Protein AF-A0A969YD99-F1 (afdb_monomer_lite)

Structure (mmCIF, N/CA/C/O backbone):
data_AF-A0A969YD99-F1
#
_entry.id   AF-A0A969YD99-F1
#
loop_
_atom_site.group_PDB
_atom_site.id
_atom_site.type_symbol
_atom_site.label_atom_id
_atom_site.label_alt_id
_atom_site.label_comp_id
_atom_site.label_asym_id
_atom_site.label_entity_id
_atom_site.label_seq_id
_atom_site.pdbx_PDB_ins_code
_atom_site.Cartn_x
_atom_site.Cartn_y
_atom_site.Cartn_z
_atom_site.occupancy
_atom_site.B_iso_or_equiv
_atom_site.auth_seq_id
_atom_site.auth_comp_id
_atom_site.auth_asym_id
_atom_site.auth_atom_id
_atom_site.pdbx_PDB_model_num
ATOM 1 N N . MET A 1 1 ? 25.677 13.075 1.112 1.00 56.69 1 MET A N 1
ATOM 2 C CA . MET A 1 1 ? 24.341 13.292 1.714 1.00 56.69 1 MET A CA 1
ATOM 3 C C . MET A 1 1 ? 24.504 13.333 3.230 1.00 56.69 1 MET A C 1
ATOM 5 O O . MET A 1 1 ? 25.511 12.827 3.700 1.00 56.69 1 MET A O 1
ATOM 9 N N . ALA A 1 2 ? 23.619 14.022 3.958 1.00 70.75 2 ALA A N 1
ATOM 10 C CA . ALA A 1 2 ? 23.914 14.566 5.290 1.00 70.75 2 ALA A CA 1
ATOM 11 C C . ALA A 1 2 ? 23.510 13.707 6.511 1.00 70.75 2 ALA A C 1
ATOM 13 O O . ALA A 1 2 ? 23.662 14.203 7.617 1.00 70.75 2 ALA A O 1
ATOM 14 N N . ILE A 1 3 ? 23.043 12.465 6.349 1.00 76.06 3 ILE A N 1
ATOM 15 C CA . ILE A 1 3 ? 22.903 11.454 7.420 1.00 76.06 3 ILE A CA 1
ATOM 16 C C . ILE A 1 3 ? 23.083 10.079 6.751 1.00 76.06 3 ILE A C 1
ATOM 18 O O . ILE A 1 3 ? 22.507 9.848 5.685 1.00 76.06 3 ILE A O 1
ATOM 22 N N . THR A 1 4 ? 23.911 9.208 7.321 1.00 85.19 4 THR A N 1
ATOM 23 C CA . THR A 1 4 ? 24.149 7.821 6.885 1.00 85.19 4 THR A CA 1
ATOM 2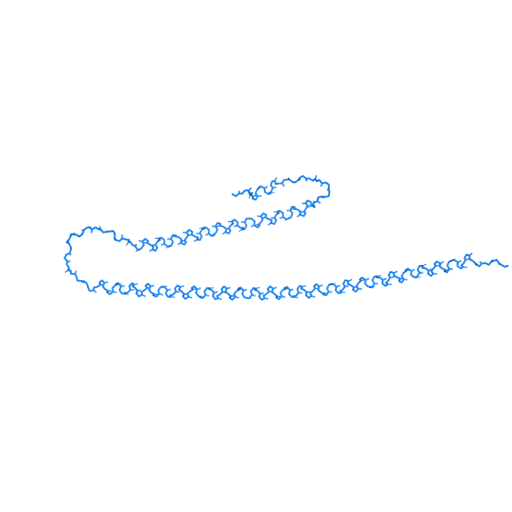4 C C . THR A 1 4 ? 23.420 6.825 7.789 1.00 85.19 4 THR A C 1
ATOM 26 O O . THR A 1 4 ? 22.991 7.184 8.880 1.00 85.19 4 THR A O 1
ATOM 29 N N . VAL A 1 5 ? 23.286 5.569 7.350 1.00 86.31 5 VAL A N 1
ATOM 30 C CA . VAL A 1 5 ? 22.713 4.487 8.179 1.00 86.31 5 VAL A CA 1
ATOM 31 C C . VAL A 1 5 ? 23.484 4.361 9.500 1.00 86.31 5 VAL A C 1
ATOM 33 O O . VAL A 1 5 ? 22.882 4.354 10.567 1.00 86.31 5 VAL A O 1
ATOM 36 N N . SER A 1 6 ? 24.817 4.426 9.442 1.00 85.12 6 SER A N 1
ATOM 37 C CA . SER A 1 6 ? 25.679 4.433 10.630 1.00 85.12 6 SER A CA 1
ATOM 38 C C . SER A 1 6 ? 25.431 5.636 11.551 1.00 85.12 6 SER A C 1
ATOM 40 O O . SER A 1 6 ? 25.476 5.495 12.767 1.00 85.12 6 SER A O 1
ATOM 42 N N . ASP A 1 7 ? 25.094 6.810 11.003 1.00 88.06 7 ASP A N 1
ATOM 43 C CA . ASP A 1 7 ? 24.750 7.984 11.821 1.00 88.06 7 ASP A CA 1
ATOM 44 C C . ASP A 1 7 ? 23.415 7.816 12.571 1.00 88.06 7 ASP A C 1
ATOM 46 O O . ASP A 1 7 ? 23.199 8.490 13.581 1.00 88.06 7 ASP A O 1
ATOM 50 N N . ILE A 1 8 ? 22.507 6.968 12.070 1.00 86.94 8 ILE A N 1
ATOM 51 C CA . ILE A 1 8 ? 21.223 6.650 12.713 1.00 86.94 8 ILE A CA 1
ATOM 52 C C . ILE A 1 8 ? 21.432 5.601 13.808 1.00 86.94 8 ILE A C 1
ATOM 54 O O . ILE A 1 8 ? 20.935 5.788 14.915 1.00 86.94 8 ILE A O 1
ATOM 58 N N . GLU A 1 9 ? 22.229 4.565 13.541 1.00 85.88 9 GLU A N 1
ATOM 59 C CA . GLU A 1 9 ? 22.582 3.528 14.523 1.00 85.88 9 GLU A CA 1
ATOM 60 C C . GLU A 1 9 ? 23.340 4.100 15.733 1.00 85.88 9 GLU A C 1
ATOM 62 O O . GLU A 1 9 ? 23.116 3.704 16.876 1.00 85.88 9 GLU A O 1
ATOM 67 N N . GLU A 1 10 ? 24.220 5.078 15.510 1.00 88.06 10 GLU A N 1
ATOM 68 C CA . GLU A 1 10 ? 24.978 5.736 16.581 1.00 88.06 10 GLU A CA 1
ATOM 69 C C . GLU A 1 10 ? 24.168 6.831 17.307 1.00 88.06 10 GLU A C 1
ATOM 71 O O . GLU A 1 10 ? 24.649 7.452 18.268 1.00 88.06 10 GLU A O 1
ATOM 76 N N . LYS A 1 11 ? 22.928 7.105 16.876 1.00 87.00 11 LYS A N 1
ATOM 77 C CA . LYS A 1 11 ? 22.151 8.234 17.381 1.00 87.00 11 LYS A CA 1
ATOM 78 C C . LYS A 1 11 ? 21.528 7.947 18.745 1.00 87.00 11 LYS A C 1
ATOM 80 O O . LYS A 1 11 ? 20.544 7.233 18.868 1.00 87.00 11 LYS A O 1
ATOM 85 N N . GLN A 1 12 ? 22.009 8.646 19.773 1.00 85.19 12 GLN A N 1
ATOM 86 C CA . GLN A 1 12 ? 21.382 8.636 21.098 1.00 85.19 12 GLN A CA 1
ATOM 87 C C . GLN A 1 12 ? 20.494 9.865 21.326 1.00 85.19 12 GLN A C 1
ATOM 89 O O . GLN A 1 12 ? 20.915 11.013 21.131 1.00 85.19 12 GLN A O 1
ATOM 94 N N . PHE A 1 13 ? 19.263 9.628 21.782 1.00 87.00 13 PHE A N 1
ATOM 95 C CA . PHE A 1 13 ? 18.309 10.677 22.139 1.00 87.00 13 PHE A CA 1
ATOM 96 C C . PHE A 1 13 ? 18.338 10.966 23.642 1.00 87.00 13 PHE A C 1
ATOM 98 O O . PHE A 1 13 ? 18.388 10.063 24.475 1.00 87.00 13 PHE A O 1
ATOM 105 N N . ALA A 1 14 ? 18.272 12.247 24.009 1.00 85.38 14 ALA A N 1
ATOM 106 C CA . ALA A 1 14 ? 18.129 12.642 25.406 1.00 85.38 14 ALA A CA 1
ATOM 107 C C . ALA A 1 14 ? 16.681 12.429 25.871 1.00 85.38 14 ALA A C 1
ATOM 109 O O . ALA A 1 14 ? 15.753 12.995 25.292 1.00 85.38 14 ALA A O 1
ATOM 110 N N . THR A 1 15 ? 16.483 11.679 26.953 1.00 80.56 15 THR A N 1
ATOM 111 C CA . THR A 1 15 ? 15.161 11.478 27.554 1.00 80.56 15 THR A CA 1
ATOM 112 C C . THR A 1 15 ? 14.778 12.676 28.434 1.00 80.56 15 THR A C 1
ATOM 114 O O . THR A 1 15 ? 15.520 13.095 29.323 1.00 80.56 15 THR A O 1
ATOM 117 N N . LYS A 1 16 ? 13.607 13.275 28.180 1.00 80.38 16 LYS A N 1
ATOM 118 C CA . LYS A 1 16 ? 13.033 14.368 28.984 1.00 80.38 16 LYS A CA 1
ATOM 119 C C . LYS A 1 16 ? 11.539 14.135 29.200 1.00 80.38 16 LYS A C 1
ATOM 121 O O . LYS A 1 16 ? 10.791 14.119 28.233 1.00 80.38 16 LYS A O 1
ATOM 126 N N . GLY A 1 17 ? 11.110 14.065 30.464 1.00 81.81 17 GLY A N 1
ATOM 127 C CA . GLY A 1 17 ? 9.690 14.055 30.848 1.00 81.81 17 GLY A CA 1
ATOM 128 C C . GLY A 1 17 ? 8.850 13.014 30.095 1.00 81.81 17 GLY A C 1
ATOM 129 O O . GLY A 1 17 ? 9.291 11.886 29.906 1.00 81.81 17 GLY A O 1
ATOM 130 N N . ALA A 1 18 ? 7.643 13.403 29.671 1.00 77.31 18 ALA A N 1
ATOM 131 C CA . ALA A 1 18 ? 6.799 12.603 28.783 1.00 77.31 18 ALA A CA 1
ATOM 132 C C . ALA A 1 18 ? 7.325 12.688 27.337 1.00 77.31 18 ALA A C 1
ATOM 134 O O . ALA A 1 18 ? 6.968 13.604 26.595 1.00 77.31 18 ALA A O 1
ATOM 135 N N . GLY A 1 19 ? 8.223 11.771 26.981 1.00 84.88 19 GLY A N 1
ATOM 136 C CA . GLY A 1 19 ? 8.733 11.581 25.622 1.00 84.88 19 GLY A CA 1
ATOM 137 C C . GLY A 1 19 ? 8.107 10.370 24.931 1.00 84.88 19 GLY A C 1
ATOM 138 O O . GLY A 1 19 ? 7.266 9.684 25.512 1.00 84.88 19 GLY A O 1
ATOM 139 N N . TYR A 1 20 ? 8.534 10.117 23.694 1.00 87.81 20 TYR A N 1
ATOM 140 C CA . TYR A 1 20 ? 8.207 8.883 22.978 1.00 87.81 20 TYR A CA 1
ATOM 141 C C . TYR A 1 20 ? 8.809 7.665 23.684 1.00 87.81 20 TYR A C 1
ATOM 143 O O . TYR A 1 20 ? 9.827 7.787 24.373 1.00 87.81 20 TYR A O 1
ATOM 151 N N . ASP A 1 21 ? 8.167 6.510 23.520 1.00 88.88 21 ASP A N 1
ATOM 152 C CA . ASP A 1 21 ? 8.692 5.242 24.018 1.00 88.88 21 ASP A CA 1
ATOM 153 C C . ASP A 1 21 ? 10.002 4.918 23.278 1.00 88.88 21 ASP A C 1
ATOM 155 O O . ASP A 1 21 ? 9.984 4.840 22.048 1.00 88.88 21 ASP A O 1
ATOM 159 N N . PRO A 1 22 ? 11.136 4.750 23.984 1.00 87.88 22 PRO A N 1
ATOM 160 C CA . PRO A 1 22 ? 12.405 4.398 23.357 1.00 87.88 22 PRO A CA 1
ATOM 161 C C . PRO A 1 22 ? 12.320 3.157 22.463 1.00 87.88 22 PRO A C 1
ATOM 163 O O . PRO A 1 22 ? 12.940 3.145 21.409 1.00 87.88 22 PRO A O 1
ATOM 166 N N . TYR A 1 23 ? 11.520 2.151 22.835 1.00 88.94 23 TYR A N 1
ATOM 167 C CA . TYR A 1 23 ? 11.418 0.914 22.056 1.00 88.94 23 TYR A CA 1
ATOM 168 C C . TYR A 1 23 ? 10.711 1.119 20.708 1.00 88.94 23 TYR A C 1
ATOM 170 O O . TYR A 1 23 ? 11.146 0.590 19.690 1.00 88.94 23 TYR A O 1
ATOM 178 N N . ASP A 1 24 ? 9.641 1.916 20.699 1.00 90.44 24 ASP A N 1
ATOM 179 C CA . ASP A 1 24 ? 8.887 2.255 19.484 1.00 90.44 24 ASP A CA 1
ATOM 180 C C . ASP A 1 24 ? 9.729 3.125 18.536 1.00 90.44 24 ASP A C 1
ATOM 182 O O . ASP A 1 24 ? 9.723 2.947 17.318 1.00 90.44 24 ASP A O 1
ATOM 186 N N . VAL A 1 25 ? 10.527 4.033 19.110 1.00 91.06 25 VAL A N 1
ATOM 187 C CA . VAL A 1 25 ? 11.486 4.844 18.353 1.00 91.06 25 VAL A CA 1
ATOM 188 C C . VAL A 1 25 ? 12.572 3.967 17.735 1.00 91.06 25 VAL A C 1
ATOM 190 O O . VAL A 1 25 ? 12.829 4.114 16.544 1.00 91.06 25 VAL A O 1
ATOM 193 N N . ASP A 1 26 ? 13.170 3.046 18.492 1.00 89.00 26 ASP A N 1
ATOM 194 C CA . ASP A 1 26 ? 14.215 2.151 17.981 1.00 89.00 26 ASP A CA 1
ATOM 195 C C . ASP A 1 26 ? 13.683 1.266 16.839 1.00 89.00 26 ASP A C 1
ATOM 197 O O . ASP A 1 26 ? 14.297 1.205 15.776 1.00 89.00 26 ASP A O 1
ATOM 201 N N . GLN A 1 27 ? 12.484 0.686 16.986 1.00 91.75 27 GLN A N 1
ATOM 202 C CA . GLN A 1 27 ? 11.853 -0.114 15.929 1.00 91.75 27 GLN A CA 1
ATOM 203 C C . GLN A 1 27 ? 11.622 0.696 14.642 1.00 91.75 27 GLN A C 1
ATOM 205 O O . GLN A 1 27 ? 11.808 0.193 13.531 1.00 91.75 27 GLN A O 1
ATOM 210 N N . TYR A 1 28 ? 11.206 1.955 14.777 1.00 93.38 28 TYR A N 1
ATOM 211 C CA . TYR A 1 28 ? 10.994 2.830 13.629 1.00 93.38 28 TYR A CA 1
ATOM 212 C C . TYR A 1 28 ? 12.314 3.250 12.965 1.00 93.38 28 TYR A C 1
ATOM 214 O O . TYR A 1 28 ? 12.377 3.383 11.742 1.00 93.38 28 TYR A O 1
ATOM 222 N N . LEU A 1 29 ? 13.382 3.441 13.745 1.00 91.81 29 LEU A N 1
ATOM 223 C CA . LEU A 1 29 ? 14.712 3.748 13.217 1.00 91.81 29 LEU A CA 1
ATOM 224 C C . LEU A 1 29 ? 15.313 2.558 12.460 1.00 91.81 29 LEU A C 1
ATOM 226 O O . LEU A 1 29 ? 15.875 2.781 11.390 1.00 91.81 29 LEU A O 1
ATOM 230 N N . ASP A 1 30 ? 15.114 1.325 12.932 1.00 89.81 30 ASP A N 1
ATOM 231 C CA . ASP A 1 30 ? 15.508 0.109 12.205 1.00 89.81 30 ASP A CA 1
ATOM 232 C C . ASP A 1 30 ? 14.822 0.037 10.831 1.00 89.81 30 ASP A C 1
ATOM 234 O O . ASP A 1 30 ? 15.472 -0.179 9.807 1.00 89.81 30 ASP A O 1
ATOM 238 N N . GLN A 1 31 ? 13.516 0.323 10.779 1.00 91.75 31 GLN A N 1
ATOM 239 C CA . GLN A 1 31 ? 12.766 0.352 9.521 1.00 91.75 31 GLN A CA 1
ATOM 240 C C . GLN A 1 31 ? 13.290 1.428 8.552 1.00 91.75 31 GLN A C 1
ATOM 242 O O . GLN A 1 31 ? 13.374 1.189 7.345 1.00 91.75 31 GLN A O 1
ATOM 247 N N . ILE A 1 32 ? 13.664 2.607 9.062 1.00 91.94 32 ILE A N 1
ATOM 248 C CA . ILE A 1 32 ? 14.281 3.664 8.247 1.00 91.94 32 ILE A CA 1
ATOM 249 C C . ILE A 1 32 ? 15.644 3.211 7.716 1.00 91.94 32 ILE A C 1
ATOM 251 O O . ILE A 1 32 ? 15.954 3.475 6.553 1.00 91.94 32 ILE A O 1
ATOM 255 N N . CYS A 1 33 ? 16.457 2.542 8.536 1.00 88.69 33 CYS A N 1
ATOM 256 C CA . CYS A 1 33 ? 17.751 2.010 8.119 1.00 88.69 33 CYS A CA 1
ATOM 257 C C . CYS A 1 33 ? 17.597 1.008 6.968 1.00 88.69 33 CYS A C 1
ATOM 259 O O . CYS A 1 33 ? 18.262 1.166 5.940 1.00 88.69 33 CYS A O 1
ATOM 261 N N . ASP A 1 34 ? 16.671 0.055 7.087 1.00 90.62 34 ASP A N 1
ATOM 262 C CA . ASP A 1 34 ? 16.372 -0.924 6.036 1.00 90.62 34 ASP A CA 1
ATOM 263 C C . ASP A 1 34 ? 15.931 -0.246 4.729 1.00 90.62 34 ASP A C 1
ATOM 265 O O . ASP A 1 34 ? 16.425 -0.563 3.641 1.00 90.62 34 ASP A O 1
ATOM 269 N N . GLU A 1 35 ? 15.031 0.737 4.818 1.00 91.12 35 GLU A N 1
ATOM 270 C CA . GLU A 1 35 ? 14.529 1.457 3.646 1.00 91.12 35 GLU A CA 1
ATOM 271 C C . GLU A 1 35 ? 15.614 2.329 2.994 1.00 91.12 35 GLU A C 1
ATOM 273 O O . GLU A 1 35 ? 15.700 2.409 1.765 1.00 91.12 35 GLU A O 1
ATOM 278 N N . MET A 1 36 ? 16.501 2.934 3.790 1.00 87.31 36 MET A N 1
ATOM 279 C CA . MET A 1 36 ? 17.648 3.689 3.286 1.00 87.31 36 MET A CA 1
ATOM 280 C C . MET A 1 36 ? 18.655 2.798 2.559 1.00 87.31 36 MET A C 1
ATOM 282 O O . MET A 1 36 ? 19.158 3.206 1.510 1.00 87.31 36 MET A O 1
ATOM 286 N N . VAL A 1 37 ? 18.936 1.594 3.069 1.00 88.50 37 VAL A N 1
ATOM 287 C CA . VAL A 1 37 ? 19.797 0.617 2.382 1.00 88.50 37 VAL A CA 1
ATOM 288 C C . VAL A 1 37 ? 19.174 0.222 1.046 1.00 88.50 37 VAL A C 1
ATOM 290 O O . VAL A 1 37 ? 19.830 0.343 0.011 1.00 88.50 37 VAL A O 1
ATOM 293 N N . ALA A 1 38 ? 17.889 -0.137 1.037 1.00 91.00 38 ALA A N 1
ATOM 294 C CA . ALA A 1 38 ? 17.176 -0.497 -0.186 1.00 91.00 38 ALA A CA 1
ATOM 295 C C . ALA A 1 38 ? 17.151 0.651 -1.214 1.00 91.00 38 ALA A C 1
ATOM 297 O O . ALA A 1 38 ? 17.283 0.431 -2.422 1.00 91.00 38 ALA A O 1
ATOM 298 N N . MET A 1 39 ? 17.002 1.898 -0.755 1.00 88.00 39 MET A N 1
ATOM 299 C CA . MET A 1 39 ? 17.045 3.072 -1.625 1.00 88.00 39 MET A CA 1
ATOM 300 C C . MET A 1 39 ? 18.444 3.294 -2.209 1.00 88.00 39 MET A C 1
ATOM 302 O O . MET A 1 39 ? 18.555 3.620 -3.392 1.00 88.00 39 MET A O 1
ATOM 306 N N . GLN A 1 40 ? 19.498 3.080 -1.418 1.00 86.44 40 GLN A N 1
ATOM 307 C CA . GLN A 1 40 ? 20.877 3.205 -1.883 1.00 86.44 40 GLN A CA 1
ATOM 308 C C . GLN A 1 40 ? 21.224 2.126 -2.915 1.00 86.44 40 GLN A C 1
ATOM 310 O O . GLN A 1 40 ? 21.730 2.452 -3.984 1.00 86.44 40 GLN A O 1
ATOM 315 N N . GLU A 1 41 ? 20.851 0.870 -2.658 1.00 90.75 41 GLU A N 1
ATOM 316 C CA . GLU A 1 41 ? 21.014 -0.229 -3.619 1.00 90.75 41 GLU A CA 1
ATOM 317 C C . GLU A 1 41 ? 20.291 0.070 -4.936 1.00 90.75 41 GLU A C 1
ATOM 319 O O . GLU A 1 41 ? 20.815 -0.174 -6.024 1.00 90.75 41 GLU A O 1
ATOM 324 N N . ARG A 1 42 ? 19.097 0.669 -4.862 1.00 90.62 42 ARG A N 1
ATOM 325 C CA . ARG A 1 42 ? 18.337 1.074 -6.047 1.00 90.62 42 ARG A CA 1
ATOM 326 C C . ARG A 1 42 ? 19.006 2.211 -6.818 1.00 90.62 42 ARG A C 1
ATOM 328 O O . ARG A 1 42 ? 18.935 2.214 -8.049 1.00 90.62 42 ARG A O 1
ATOM 335 N N . ILE A 1 43 ? 19.627 3.168 -6.129 1.00 90.62 43 ILE A N 1
ATOM 336 C CA . ILE A 1 43 ? 20.420 4.232 -6.761 1.00 90.62 43 ILE A CA 1
ATOM 337 C C . ILE A 1 43 ? 21.625 3.616 -7.475 1.00 90.62 43 ILE A C 1
ATOM 339 O O . ILE A 1 43 ? 21.793 3.860 -8.669 1.00 90.62 43 ILE A O 1
ATOM 343 N N . ASP A 1 44 ? 22.383 2.753 -6.800 1.00 90.62 44 ASP A N 1
ATOM 344 C CA . ASP A 1 44 ? 23.549 2.074 -7.377 1.00 90.62 44 ASP A CA 1
ATOM 345 C C . ASP A 1 44 ? 23.161 1.244 -8.609 1.00 90.62 44 ASP A C 1
ATOM 347 O O . ASP A 1 44 ? 23.840 1.255 -9.640 1.00 90.62 44 ASP A O 1
ATOM 351 N N . GLN A 1 45 ? 22.019 0.557 -8.542 1.00 91.06 45 GLN A N 1
ATOM 352 C CA . GLN A 1 45 ? 21.506 -0.239 -9.649 1.00 91.06 45 GLN A CA 1
ATOM 353 C C . GLN A 1 45 ? 21.086 0.630 -10.843 1.00 91.06 45 GLN A C 1
ATOM 355 O O . GLN A 1 45 ? 21.420 0.307 -11.986 1.00 91.06 45 GLN A O 1
ATOM 360 N N . LEU A 1 46 ? 20.428 1.767 -10.597 1.00 88.31 46 LEU A N 1
ATOM 361 C CA . LEU A 1 46 ? 20.084 2.741 -11.638 1.00 88.31 46 LEU A CA 1
ATOM 362 C C . LEU A 1 46 ? 21.328 3.372 -12.276 1.00 88.31 46 LEU A C 1
ATOM 364 O O . LEU A 1 46 ? 21.366 3.554 -13.495 1.00 88.31 46 LEU A O 1
ATOM 368 N N . GLU A 1 47 ? 22.353 3.692 -11.486 1.00 91.12 47 GLU A N 1
ATOM 369 C CA . GLU A 1 47 ? 23.621 4.212 -12.001 1.00 91.12 47 GLU A CA 1
ATOM 370 C C . GLU A 1 47 ? 24.346 3.176 -12.869 1.00 91.12 47 GLU A C 1
ATOM 372 O O . GLU A 1 47 ? 24.819 3.508 -13.962 1.00 91.12 47 GLU A O 1
ATOM 377 N N . ALA A 1 48 ? 24.372 1.910 -12.444 1.00 91.62 48 ALA A N 1
ATOM 378 C CA . ALA A 1 48 ? 24.943 0.813 -13.221 1.00 91.62 48 ALA A CA 1
ATOM 379 C C . ALA A 1 48 ? 24.199 0.596 -14.550 1.00 91.62 48 ALA A C 1
ATOM 381 O O . ALA A 1 48 ? 24.829 0.390 -15.595 1.00 91.62 48 ALA A O 1
ATOM 382 N N . ASP A 1 49 ? 22.871 0.682 -14.540 1.00 88.81 49 ASP A N 1
ATOM 383 C CA . ASP A 1 49 ? 22.051 0.556 -15.744 1.00 88.81 49 ASP A CA 1
ATOM 384 C C . ASP A 1 49 ? 22.247 1.743 -16.695 1.00 88.81 49 ASP A C 1
ATOM 386 O O . ASP A 1 49 ? 22.401 1.546 -17.905 1.00 88.81 49 ASP A O 1
ATOM 390 N N . LEU A 1 50 ? 22.344 2.969 -16.172 1.00 87.12 50 LEU A N 1
ATOM 391 C CA . LEU A 1 50 ? 22.689 4.150 -16.967 1.00 87.12 50 LEU A CA 1
ATOM 392 C C . LEU A 1 50 ? 24.092 4.049 -17.569 1.00 87.12 50 LEU A C 1
ATOM 394 O O . LEU A 1 50 ? 24.287 4.431 -18.727 1.00 87.12 50 LEU A O 1
ATOM 398 N N . ALA A 1 51 ? 25.065 3.518 -16.826 1.00 90.12 51 ALA A N 1
ATOM 399 C CA . ALA A 1 51 ? 26.417 3.293 -17.324 1.00 90.12 51 ALA A CA 1
ATOM 400 C C . ALA A 1 51 ? 26.429 2.270 -18.472 1.00 90.12 51 ALA A C 1
ATOM 402 O O . ALA A 1 51 ? 27.025 2.535 -19.520 1.00 90.12 51 ALA A O 1
ATOM 403 N N . LYS A 1 52 ? 25.710 1.148 -18.327 1.00 88.50 52 LYS A N 1
ATOM 404 C CA . LYS A 1 52 ? 25.544 0.141 -19.392 1.00 88.50 52 LYS A CA 1
ATOM 405 C C . LYS A 1 52 ? 24.836 0.713 -20.615 1.00 88.50 52 LYS A C 1
ATOM 407 O O . LYS A 1 52 ? 25.302 0.514 -21.735 1.00 88.50 52 LYS A O 1
ATOM 412 N N . ALA A 1 53 ? 23.747 1.455 -20.420 1.00 84.56 53 ALA A N 1
ATOM 413 C CA . ALA A 1 53 ? 23.008 2.091 -21.507 1.00 84.56 53 ALA A CA 1
ATOM 414 C C . ALA A 1 53 ? 23.874 3.121 -22.251 1.00 84.56 53 ALA A C 1
ATOM 416 O O . ALA A 1 53 ? 23.881 3.148 -23.482 1.00 84.56 53 ALA A O 1
ATOM 417 N N . ARG A 1 54 ? 24.670 3.922 -21.526 1.00 83.06 54 ARG A N 1
ATOM 418 C CA . ARG A 1 54 ? 25.646 4.843 -22.127 1.00 83.06 54 ARG A CA 1
ATOM 419 C C . ARG A 1 54 ? 26.742 4.117 -22.891 1.00 83.06 54 ARG A C 1
ATOM 421 O O . ARG A 1 54 ? 27.074 4.560 -23.984 1.00 83.06 54 ARG A O 1
ATOM 428 N N . GLN A 1 55 ? 27.293 3.028 -22.360 1.00 82.81 55 GLN A N 1
ATOM 429 C CA . GLN A 1 55 ? 28.299 2.235 -23.071 1.00 82.81 55 GLN A CA 1
ATOM 430 C C . GLN A 1 55 ? 27.724 1.589 -24.331 1.00 82.81 55 GLN A C 1
ATOM 432 O O . GLN A 1 55 ? 28.369 1.636 -25.372 1.00 82.81 55 GLN A O 1
ATOM 437 N N . ALA A 1 56 ? 26.502 1.055 -24.279 1.00 81.69 56 ALA A N 1
ATOM 438 C CA . ALA A 1 56 ? 25.823 0.517 -25.454 1.00 81.69 56 ALA A CA 1
ATOM 439 C C . ALA A 1 56 ? 25.568 1.609 -26.509 1.00 81.69 56 ALA A C 1
ATOM 441 O O . ALA A 1 56 ? 25.833 1.400 -27.691 1.00 81.69 56 ALA A O 1
ATOM 442 N N . ALA A 1 57 ? 25.139 2.802 -26.082 1.00 75.88 57 ALA A N 1
ATOM 443 C CA . ALA A 1 57 ? 24.957 3.953 -26.963 1.00 75.88 57 ALA A CA 1
ATOM 444 C C . ALA A 1 57 ? 26.285 4.472 -27.544 1.00 75.88 57 ALA A C 1
ATOM 446 O O . ALA A 1 57 ? 26.338 4.830 -28.716 1.00 75.88 57 ALA A O 1
ATOM 447 N N . GLN A 1 58 ? 27.372 4.481 -26.767 1.00 74.44 58 GLN A N 1
ATOM 448 C CA . GLN A 1 58 ? 28.707 4.862 -27.239 1.00 74.44 58 GLN A CA 1
ATOM 449 C C . GLN A 1 58 ? 29.331 3.806 -28.149 1.00 74.44 58 GLN A C 1
ATOM 451 O O . GLN A 1 58 ? 29.994 4.175 -29.107 1.00 74.44 58 GLN A O 1
ATOM 456 N N . ALA A 1 59 ? 29.102 2.515 -27.909 1.00 71.88 59 ALA A N 1
ATOM 457 C CA . ALA A 1 59 ? 29.527 1.443 -28.806 1.00 71.88 59 ALA A CA 1
ATOM 458 C C . ALA A 1 59 ? 28.763 1.506 -30.137 1.00 71.88 59 ALA A C 1
ATOM 460 O O . ALA A 1 59 ? 29.367 1.370 -31.200 1.00 71.88 59 ALA A O 1
ATOM 461 N N . ALA A 1 60 ? 27.460 1.804 -30.092 1.00 65.50 60 ALA A N 1
ATOM 462 C CA . ALA A 1 60 ? 26.663 2.078 -31.283 1.00 65.50 60 ALA A CA 1
ATOM 463 C C . ALA A 1 60 ? 27.134 3.353 -32.008 1.00 65.50 60 ALA A C 1
ATOM 465 O O . ALA A 1 60 ? 27.229 3.352 -33.229 1.00 65.50 60 ALA A O 1
ATOM 466 N N . ALA A 1 61 ? 27.505 4.412 -31.278 1.00 59.25 61 ALA A N 1
ATOM 467 C CA . ALA A 1 61 ? 28.054 5.639 -31.858 1.00 59.25 61 ALA A CA 1
ATOM 468 C C . ALA A 1 61 ? 29.486 5.466 -32.402 1.00 59.25 61 ALA A C 1
ATOM 470 O O . ALA A 1 61 ? 29.822 6.071 -33.408 1.00 59.25 61 ALA A O 1
ATOM 471 N N . ALA A 1 62 ? 30.322 4.621 -31.795 1.00 57.06 62 ALA A N 1
ATOM 472 C CA . ALA A 1 62 ? 31.677 4.316 -32.265 1.00 57.06 62 ALA A CA 1
ATOM 473 C C . ALA A 1 62 ? 31.678 3.375 -33.482 1.00 57.06 62 ALA A C 1
ATOM 475 O O . ALA A 1 62 ? 32.584 3.438 -34.311 1.00 57.06 62 ALA A O 1
ATOM 476 N N . ALA A 1 63 ? 30.643 2.539 -33.625 1.00 56.69 63 ALA A N 1
ATOM 477 C CA . ALA A 1 63 ? 30.380 1.790 -34.853 1.00 56.69 63 ALA A CA 1
ATOM 478 C C . ALA A 1 63 ? 29.941 2.705 -36.017 1.00 56.69 63 ALA A C 1
ATOM 480 O O . ALA A 1 63 ? 30.064 2.319 -37.179 1.00 56.69 63 ALA A O 1
ATOM 481 N N . VAL A 1 64 ? 29.503 3.935 -35.721 1.00 48.53 64 VAL A N 1
ATOM 482 C CA . VAL A 1 64 ? 29.296 5.020 -36.689 1.00 48.53 64 VAL A CA 1
ATOM 483 C C . VAL A 1 64 ? 30.520 5.942 -36.648 1.00 48.53 64 VAL A C 1
ATOM 485 O O . VAL A 1 64 ? 30.494 7.025 -36.071 1.00 48.53 64 VAL A O 1
ATOM 488 N N . GLN A 1 65 ? 31.640 5.512 -37.235 1.00 51.09 65 GLN A N 1
ATOM 489 C CA . GLN A 1 65 ? 32.809 6.388 -37.362 1.00 51.09 65 GLN A CA 1
ATOM 490 C C . GLN A 1 65 ? 32.424 7.689 -38.096 1.00 51.09 65 GLN A C 1
ATOM 492 O O . GLN A 1 65 ? 31.881 7.619 -39.203 1.00 51.09 65 GLN A O 1
ATOM 497 N N . PRO A 1 66 ? 32.738 8.879 -37.551 1.00 50.00 66 PRO A N 1
ATOM 498 C CA . PRO A 1 66 ? 32.736 10.090 -38.345 1.00 50.00 66 PRO A CA 1
ATOM 499 C C . PRO A 1 66 ? 33.945 10.008 -39.277 1.00 50.00 66 PRO A C 1
ATOM 501 O O . PRO A 1 66 ? 35.091 10.091 -38.838 1.00 50.00 66 PRO A O 1
ATOM 504 N N . VAL A 1 67 ? 33.704 9.837 -40.575 1.00 47.81 67 VAL A N 1
ATOM 505 C CA . VAL A 1 67 ? 34.714 10.145 -41.590 1.00 47.81 67 VAL A CA 1
ATOM 506 C C . VAL A 1 67 ? 35.060 11.633 -41.465 1.00 47.81 67 VAL A C 1
ATOM 508 O O . VAL A 1 67 ? 34.337 12.501 -41.948 1.00 47.81 67 VAL A O 1
ATOM 511 N N . ALA A 1 68 ? 36.135 11.944 -40.738 1.00 44.06 68 ALA A N 1
ATOM 512 C CA . ALA A 1 68 ? 36.735 13.270 -40.746 1.00 44.06 68 ALA A CA 1
ATOM 513 C C . ALA A 1 68 ? 37.244 13.570 -42.171 1.00 44.06 68 ALA A C 1
ATOM 515 O O . ALA A 1 68 ? 37.755 12.667 -42.838 1.00 44.06 68 ALA A O 1
ATOM 516 N N . PRO A 1 69 ? 37.096 14.808 -42.670 1.00 50.28 69 PRO A N 1
ATOM 517 C CA . PRO A 1 69 ? 37.391 15.133 -44.056 1.00 50.28 69 PRO A CA 1
ATOM 518 C C . PRO A 1 69 ? 38.905 15.257 -44.252 1.00 50.28 69 PRO A C 1
ATOM 520 O O . PRO A 1 69 ? 39.476 16.329 -44.055 1.00 50.28 69 PRO A O 1
ATOM 523 N N . GLU A 1 70 ? 39.569 14.176 -44.662 1.00 41.31 70 GLU A N 1
ATOM 524 C CA . GLU A 1 70 ? 40.872 14.308 -45.308 1.00 41.31 70 GLU A CA 1
ATOM 525 C C . GLU A 1 70 ? 40.687 14.778 -46.752 1.00 41.31 70 GLU A C 1
ATOM 527 O O . GLU A 1 70 ? 39.901 14.254 -47.543 1.00 41.31 70 GLU A O 1
ATOM 532 N N . VAL A 1 71 ? 41.407 15.857 -47.033 1.00 50.31 71 VAL A N 1
ATOM 533 C CA . VAL A 1 71 ? 41.450 16.641 -48.259 1.00 50.31 71 VAL A CA 1
ATOM 534 C C . VAL A 1 71 ? 41.505 15.748 -49.498 1.00 50.31 71 VAL A C 1
ATOM 536 O O . VAL A 1 71 ? 42.392 14.915 -49.658 1.00 50.31 71 VAL A O 1
ATOM 539 N N . VAL A 1 72 ? 40.567 16.000 -50.410 1.00 52.25 72 VAL A N 1
ATOM 540 C CA . VAL A 1 72 ? 40.489 15.430 -51.756 1.00 52.25 72 VAL A CA 1
ATOM 541 C C . VAL A 1 72 ? 41.858 15.476 -52.437 1.00 52.25 72 VAL A C 1
ATOM 543 O O . VAL A 1 72 ? 42.318 16.540 -52.858 1.00 52.25 72 VAL A O 1
ATOM 546 N N . ARG A 1 73 ? 42.492 14.318 -52.630 1.00 56.75 73 ARG A N 1
ATOM 547 C CA . ARG A 1 73 ? 43.447 14.153 -53.727 1.00 56.75 73 ARG A CA 1
ATOM 548 C C . ARG A 1 73 ? 43.448 12.725 -54.259 1.00 56.75 73 ARG A C 1
ATOM 550 O O . ARG A 1 73 ? 44.105 11.839 -53.736 1.00 56.75 73 ARG A O 1
ATOM 557 N N . ASN A 1 74 ? 42.720 12.596 -55.366 1.00 48.97 74 ASN A N 1
ATOM 558 C CA . ASN A 1 74 ? 42.833 11.574 -56.399 1.00 48.97 74 ASN A CA 1
ATOM 559 C C . ASN A 1 74 ? 42.600 10.126 -55.955 1.00 48.97 74 ASN A C 1
ATOM 561 O O . ASN A 1 74 ? 43.549 9.378 -55.747 1.00 48.97 74 ASN A O 1
ATOM 565 N N . VAL A 1 75 ? 41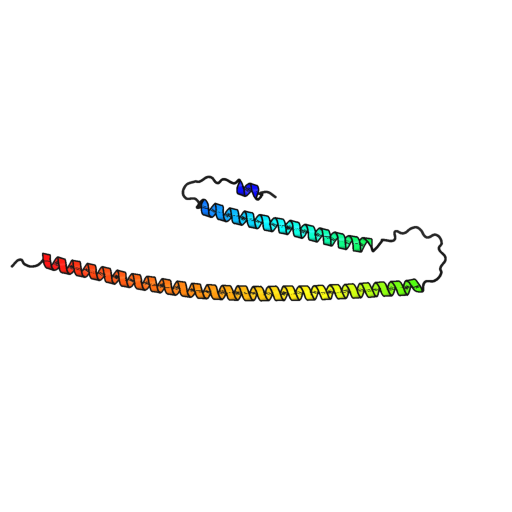.339 9.690 -55.995 1.00 42.31 75 VAL A N 1
ATOM 566 C CA . VAL A 1 75 ? 41.044 8.297 -56.342 1.00 42.31 75 VAL A CA 1
ATOM 567 C C . VAL A 1 75 ? 40.050 8.287 -57.494 1.00 42.31 75 VAL A C 1
ATOM 569 O O . VAL A 1 75 ? 38.972 8.875 -57.443 1.00 42.31 75 VAL A O 1
ATOM 572 N N . THR A 1 76 ? 40.517 7.676 -58.570 1.00 43.81 76 THR A N 1
ATOM 573 C CA . THR A 1 76 ? 39.853 7.372 -59.828 1.00 43.81 76 THR A CA 1
ATOM 574 C C . THR A 1 76 ? 38.475 6.755 -59.585 1.00 43.81 76 THR A C 1
ATOM 576 O O . THR A 1 76 ? 38.308 5.876 -58.744 1.00 43.81 76 THR A O 1
ATOM 579 N N . ILE A 1 77 ? 37.483 7.234 -60.330 1.00 55.72 77 ILE A N 1
ATOM 580 C CA . ILE A 1 77 ? 36.093 6.787 -60.261 1.00 55.72 77 ILE A CA 1
ATOM 581 C C . ILE A 1 77 ? 35.972 5.438 -60.984 1.00 55.72 77 ILE A C 1
ATOM 583 O O . ILE A 1 77 ? 35.935 5.452 -62.205 1.00 55.72 77 ILE A O 1
ATOM 587 N N . GLU A 1 78 ? 35.856 4.316 -60.261 1.00 45.59 78 GLU A N 1
ATOM 588 C CA . GLU A 1 78 ? 35.264 3.042 -60.734 1.00 45.59 78 GLU A CA 1
ATOM 589 C C . GLU A 1 78 ? 34.815 2.156 -59.541 1.00 45.59 78 GLU A C 1
ATOM 591 O O . GLU A 1 78 ? 35.537 2.077 -58.549 1.00 45.59 78 GLU A O 1
ATOM 596 N N . PRO A 1 79 ? 33.716 1.374 -59.623 1.00 49.38 79 PRO A N 1
ATOM 597 C CA . PRO A 1 79 ? 32.361 1.701 -60.053 1.00 49.38 79 PRO A CA 1
ATOM 598 C C . PRO A 1 79 ? 31.381 1.756 -58.850 1.00 49.38 79 PRO A C 1
ATOM 600 O O . PRO A 1 79 ? 31.328 0.864 -57.999 1.00 49.38 79 PRO A O 1
ATOM 603 N N . VAL A 1 80 ? 30.526 2.782 -58.818 1.00 49.12 80 VAL A N 1
ATOM 604 C CA . VAL A 1 80 ? 29.493 3.049 -57.789 1.00 49.12 80 VAL A CA 1
ATOM 605 C C . VAL A 1 80 ? 28.248 2.164 -57.990 1.00 49.12 80 VAL A C 1
ATOM 607 O O . VAL A 1 80 ? 27.128 2.645 -58.076 1.00 49.12 80 VAL A O 1
ATOM 610 N N . ALA A 1 81 ? 28.429 0.847 -58.100 1.00 52.56 81 ALA A N 1
ATOM 611 C CA . ALA A 1 81 ? 27.309 -0.092 -58.251 1.00 52.56 81 ALA A CA 1
ATOM 612 C C . ALA A 1 81 ? 27.055 -0.905 -56.970 1.00 52.56 81 ALA A C 1
ATOM 614 O O . ALA A 1 81 ? 25.924 -0.994 -56.508 1.00 52.56 81 ALA A O 1
ATOM 615 N N . LYS A 1 82 ? 28.110 -1.423 -56.323 1.00 53.38 82 LYS A N 1
ATOM 616 C CA . LYS A 1 82 ? 27.976 -2.265 -55.112 1.00 53.38 82 LYS A CA 1
ATOM 617 C C . LYS A 1 82 ? 27.785 -1.477 -53.808 1.00 53.38 82 LYS A C 1
ATOM 619 O O . LYS A 1 82 ? 27.244 -2.003 -52.839 1.00 53.38 82 LYS A O 1
ATOM 624 N N . ALA A 1 83 ? 28.204 -0.210 -53.779 1.00 55.47 83 ALA A N 1
ATOM 625 C CA . ALA A 1 83 ? 28.031 0.665 -52.617 1.00 55.47 83 ALA A CA 1
ATOM 626 C C . ALA A 1 83 ? 26.568 1.114 -52.424 1.00 55.47 83 ALA A C 1
ATOM 628 O O . ALA A 1 83 ? 26.138 1.282 -51.287 1.00 55.47 83 ALA A O 1
ATOM 629 N N . SER A 1 84 ? 25.794 1.249 -53.511 1.00 61.94 84 SER A N 1
ATOM 630 C CA . SER A 1 84 ? 24.374 1.629 -53.447 1.00 61.94 84 SER A CA 1
ATOM 631 C C . SER A 1 84 ? 23.524 0.524 -52.821 1.00 61.94 84 SER A C 1
ATOM 633 O O . SER A 1 84 ? 22.779 0.776 -51.883 1.00 61.94 84 SER A O 1
ATOM 635 N N . GLU A 1 85 ? 23.707 -0.717 -53.276 1.00 69.00 85 GLU A N 1
ATOM 636 C CA . GLU A 1 85 ? 22.975 -1.884 -52.770 1.00 69.00 85 GLU A CA 1
ATOM 637 C C . GLU A 1 85 ? 23.316 -2.174 -51.297 1.00 69.00 85 GLU A C 1
ATOM 639 O O . GLU A 1 85 ? 22.454 -2.528 -50.495 1.00 69.00 85 GLU A O 1
ATOM 644 N N . THR A 1 86 ? 24.573 -1.957 -50.899 1.00 76.81 86 THR A N 1
ATOM 645 C CA . THR A 1 86 ? 24.998 -2.108 -49.499 1.00 76.81 86 THR A CA 1
ATOM 646 C C . THR A 1 86 ? 24.381 -1.026 -48.605 1.00 76.81 86 THR A C 1
ATOM 648 O O . THR A 1 86 ? 23.893 -1.337 -47.521 1.00 76.81 86 THR A O 1
ATOM 651 N N . LEU A 1 87 ? 24.349 0.233 -49.055 1.00 74.81 87 LEU A N 1
ATOM 652 C CA . LEU A 1 87 ? 23.741 1.335 -48.306 1.00 74.81 87 LEU A CA 1
ATOM 653 C C . LEU A 1 87 ? 22.223 1.164 -48.167 1.00 74.81 87 LEU A C 1
ATOM 655 O O . LEU A 1 87 ? 21.676 1.384 -47.090 1.00 74.81 87 LEU A O 1
ATOM 659 N N . GLU A 1 88 ? 21.552 0.725 -49.229 1.00 78.81 88 GLU A N 1
ATOM 660 C CA . GLU A 1 88 ? 20.111 0.465 -49.233 1.00 78.81 88 GLU A CA 1
ATOM 661 C C . GLU A 1 88 ? 19.740 -0.663 -48.255 1.00 78.81 88 GLU A C 1
ATOM 663 O O . GLU A 1 88 ? 18.820 -0.514 -47.451 1.00 78.81 88 GLU A O 1
ATOM 668 N N . ASN A 1 89 ? 20.532 -1.740 -48.215 1.00 83.31 89 ASN A N 1
ATOM 669 C CA . ASN A 1 89 ? 20.377 -2.813 -47.228 1.00 83.31 89 ASN A CA 1
ATOM 670 C C . ASN A 1 89 ? 20.649 -2.345 -45.783 1.00 83.31 89 ASN A C 1
ATOM 672 O O . ASN A 1 89 ? 19.963 -2.776 -44.850 1.00 83.31 89 ASN A O 1
ATOM 676 N N . ILE A 1 90 ? 21.612 -1.440 -45.573 1.00 86.06 90 ILE A N 1
ATOM 677 C CA . ILE A 1 90 ? 21.885 -0.856 -44.250 1.00 86.06 90 ILE A CA 1
ATOM 678 C C . ILE A 1 90 ? 20.717 0.029 -43.800 1.00 86.06 90 ILE A C 1
ATOM 680 O O . ILE A 1 90 ? 20.252 -0.112 -42.674 1.00 86.06 90 ILE A O 1
ATOM 684 N N . LEU A 1 91 ? 20.184 0.886 -44.672 1.00 86.19 91 LEU A N 1
ATOM 685 C CA . LEU A 1 91 ? 19.031 1.728 -44.344 1.00 86.19 91 LEU A CA 1
ATOM 686 C C . LEU A 1 91 ? 17.781 0.891 -44.056 1.00 86.19 91 LEU A C 1
ATOM 688 O O . LEU A 1 91 ? 17.081 1.152 -43.079 1.00 86.19 91 LEU A O 1
ATOM 692 N N . LEU A 1 92 ? 17.539 -0.161 -44.840 1.00 88.94 92 LEU A N 1
ATOM 693 C CA . LEU A 1 92 ? 16.405 -1.058 -44.632 1.00 88.94 92 LEU A CA 1
ATOM 694 C C . LEU A 1 92 ? 16.531 -1.857 -43.327 1.00 88.94 92 LEU A C 1
ATOM 696 O O . LEU A 1 92 ? 15.539 -2.074 -42.631 1.00 88.94 92 LEU A O 1
ATOM 700 N N . SER A 1 93 ? 17.739 -2.300 -42.973 1.00 87.69 93 SER A N 1
ATOM 701 C CA . SER A 1 93 ? 17.980 -3.002 -41.707 1.00 87.69 93 SER A CA 1
ATOM 702 C C . SER A 1 93 ? 17.901 -2.063 -40.501 1.00 87.69 93 SER A C 1
ATOM 704 O O . SER A 1 93 ? 17.298 -2.438 -39.499 1.00 87.69 93 SER A O 1
ATOM 706 N N . ALA A 1 94 ? 18.402 -0.829 -40.613 1.00 87.69 94 ALA A N 1
ATOM 707 C CA . ALA A 1 94 ? 18.238 0.205 -39.594 1.00 87.69 94 ALA A CA 1
ATOM 708 C C . ALA A 1 94 ? 16.759 0.565 -39.381 1.00 87.69 94 ALA A C 1
ATOM 710 O O . ALA A 1 94 ? 16.319 0.679 -38.239 1.00 87.69 94 ALA A O 1
ATOM 711 N N . GLN A 1 95 ? 15.975 0.675 -40.459 1.00 88.94 95 GLN A N 1
ATOM 712 C CA . GLN A 1 95 ? 14.536 0.920 -40.372 1.00 88.94 95 GLN A CA 1
ATOM 713 C C . GLN A 1 95 ? 13.804 -0.247 -39.699 1.00 88.94 95 GLN A C 1
ATOM 715 O O . GLN A 1 95 ? 13.069 -0.030 -38.742 1.00 88.94 95 GLN A O 1
ATOM 720 N N . LYS A 1 96 ? 14.073 -1.492 -40.114 1.00 92.88 96 LYS A N 1
ATOM 721 C CA . LYS A 1 96 ? 13.505 -2.687 -39.464 1.00 92.88 96 LYS A CA 1
ATOM 722 C C . LYS A 1 96 ? 13.880 -2.786 -37.986 1.00 92.88 96 LYS A C 1
ATOM 724 O O . LYS A 1 96 ? 13.056 -3.201 -37.177 1.00 92.88 96 LYS A O 1
ATOM 729 N N . LEU A 1 97 ? 15.111 -2.419 -37.632 1.00 91.88 97 LEU A N 1
ATOM 730 C CA . LEU A 1 97 ? 15.565 -2.404 -36.244 1.00 91.88 97 LEU A CA 1
ATOM 731 C C . LEU A 1 97 ? 14.829 -1.334 -35.429 1.00 91.88 97 LEU A C 1
ATOM 733 O O . LEU A 1 97 ? 14.430 -1.606 -34.300 1.00 91.88 97 LEU A O 1
ATOM 737 N N . ALA A 1 98 ? 14.617 -0.146 -35.999 1.00 90.94 98 ALA A N 1
ATOM 738 C CA . ALA A 1 98 ? 13.842 0.913 -35.363 1.00 90.94 98 ALA A CA 1
ATOM 739 C C . ALA A 1 98 ? 12.377 0.496 -35.160 1.00 90.94 98 ALA A C 1
ATOM 741 O O . ALA A 1 98 ? 11.850 0.651 -34.059 1.00 90.94 98 ALA A O 1
ATOM 742 N N . ASP A 1 99 ? 11.747 -0.093 -36.179 1.00 92.94 99 ASP A N 1
ATOM 743 C CA . ASP A 1 99 ? 10.372 -0.593 -36.094 1.00 92.94 99 ASP A CA 1
ATOM 744 C C . ASP A 1 99 ? 10.245 -1.693 -35.028 1.00 92.94 99 ASP A C 1
ATOM 746 O O . ASP A 1 99 ? 9.344 -1.643 -34.188 1.00 92.94 99 ASP A O 1
ATOM 750 N N . GLY A 1 100 ? 11.196 -2.634 -34.990 1.00 94.44 100 GLY A N 1
ATOM 751 C CA . GLY A 1 100 ? 11.257 -3.679 -33.966 1.00 94.44 100 GLY A CA 1
ATOM 752 C C . GLY A 1 100 ? 11.447 -3.118 -32.555 1.00 94.44 100 GLY A C 1
ATOM 753 O O . GLY A 1 100 ? 10.747 -3.522 -31.631 1.00 94.44 100 GLY A O 1
ATOM 754 N N . ALA A 1 101 ? 12.321 -2.121 -32.386 1.00 92.69 101 ALA A N 1
ATOM 755 C CA . ALA A 1 101 ? 12.523 -1.462 -31.098 1.00 92.69 101 ALA A CA 1
ATOM 756 C C . ALA A 1 101 ? 11.256 -0.739 -30.608 1.00 92.69 101 ALA A C 1
ATOM 758 O O . ALA A 1 101 ? 10.948 -0.771 -29.414 1.00 92.69 101 ALA A O 1
ATOM 759 N N . VAL A 1 102 ? 10.497 -0.113 -31.515 1.00 95.44 102 VAL A N 1
ATOM 760 C CA . VAL A 1 102 ? 9.212 0.524 -31.187 1.00 95.44 102 VAL A CA 1
ATOM 761 C C . VAL A 1 102 ? 8.163 -0.520 -30.810 1.00 95.44 102 VAL A C 1
ATOM 763 O O . VAL A 1 102 ? 7.415 -0.311 -29.853 1.00 95.44 102 VAL A O 1
ATOM 766 N N . GLU A 1 103 ? 8.098 -1.643 -31.523 1.00 95.81 103 GLU A N 1
ATOM 767 C CA . GLU A 1 103 ? 7.164 -2.725 -31.206 1.00 95.81 103 GLU A CA 1
ATOM 768 C C . GLU A 1 103 ? 7.474 -3.362 -29.844 1.00 95.81 103 GLU A C 1
ATOM 770 O O . GLU A 1 103 ? 6.573 -3.526 -29.019 1.00 95.81 103 GLU A O 1
ATOM 775 N N . ASP A 1 104 ? 8.747 -3.634 -29.557 1.00 93.94 104 ASP A N 1
ATOM 776 C CA . ASP A 1 104 ? 9.188 -4.169 -28.269 1.00 93.94 104 ASP A CA 1
ATOM 777 C C . ASP A 1 104 ? 8.908 -3.196 -27.120 1.00 93.94 104 ASP A C 1
ATOM 779 O O . ASP A 1 104 ? 8.448 -3.608 -26.051 1.00 93.94 104 ASP A O 1
ATOM 783 N N . ALA A 1 105 ? 9.139 -1.896 -27.330 1.00 93.75 105 ALA A N 1
ATOM 784 C CA . ALA A 1 105 ? 8.810 -0.868 -26.348 1.00 93.75 105 ALA A CA 1
ATOM 785 C C . ALA A 1 105 ? 7.303 -0.826 -26.058 1.00 93.75 105 ALA A C 1
ATOM 787 O O . ALA A 1 105 ? 6.909 -0.736 -24.895 1.00 93.75 105 ALA A O 1
ATOM 788 N N . ARG A 1 106 ? 6.458 -0.952 -27.091 1.00 96.12 106 ARG A N 1
ATOM 789 C CA . ARG A 1 106 ? 4.997 -1.021 -26.930 1.00 96.12 106 ARG A CA 1
ATOM 790 C C . ARG A 1 106 ? 4.572 -2.265 -26.159 1.00 96.12 106 ARG A C 1
ATOM 792 O O . ARG A 1 106 ? 3.841 -2.137 -25.187 1.00 96.12 106 ARG A O 1
ATOM 799 N N . ARG A 1 107 ? 5.095 -3.445 -26.506 1.00 97.00 107 ARG A N 1
ATOM 800 C CA . ARG A 1 107 ? 4.796 -4.696 -25.783 1.00 97.00 107 ARG A CA 1
ATOM 801 C C . ARG A 1 107 ? 5.189 -4.620 -24.308 1.00 97.00 107 ARG A C 1
ATOM 803 O O . ARG A 1 107 ? 4.431 -5.059 -23.443 1.00 97.00 107 ARG A O 1
ATOM 810 N N . LYS A 1 108 ? 6.359 -4.048 -24.006 1.00 94.94 108 LYS A N 1
ATOM 811 C CA . LYS A 1 108 ? 6.798 -3.814 -22.622 1.00 94.94 108 LYS A CA 1
ATOM 812 C C . LYS A 1 108 ? 5.872 -2.840 -21.900 1.00 94.94 108 LYS A C 1
ATOM 814 O O . LYS A 1 108 ? 5.474 -3.127 -20.777 1.00 94.94 108 LYS A O 1
ATOM 819 N N . ALA A 1 109 ? 5.491 -1.737 -22.542 1.00 96.38 109 ALA A N 1
ATOM 820 C CA . ALA A 1 109 ? 4.552 -0.777 -21.969 1.00 96.38 109 ALA A CA 1
ATOM 821 C C . ALA A 1 109 ? 3.189 -1.421 -21.668 1.00 96.38 109 ALA A C 1
ATOM 823 O O . ALA A 1 109 ? 2.677 -1.258 -20.566 1.00 96.38 109 ALA A O 1
ATOM 824 N N . ASP A 1 110 ? 2.646 -2.211 -22.595 1.00 96.88 110 ASP A N 1
ATOM 825 C CA . ASP A 1 110 ? 1.376 -2.922 -22.406 1.00 96.88 110 ASP A CA 1
ATOM 826 C C . ASP A 1 110 ? 1.450 -3.933 -21.255 1.00 96.88 110 ASP A C 1
ATOM 828 O O . ASP A 1 110 ? 0.493 -4.092 -20.497 1.00 96.88 110 ASP A O 1
ATOM 832 N N . THR A 1 111 ? 2.596 -4.599 -21.097 1.00 96.81 111 THR A N 1
ATOM 833 C CA . THR A 1 111 ? 2.833 -5.540 -19.994 1.00 96.81 111 THR A CA 1
ATOM 834 C C . THR A 1 111 ? 2.876 -4.807 -18.657 1.00 96.81 111 THR A C 1
ATOM 836 O O . THR A 1 111 ? 2.160 -5.185 -17.737 1.00 96.81 111 THR A O 1
ATOM 839 N N . ILE A 1 112 ? 3.628 -3.705 -18.576 1.00 96.38 112 ILE A N 1
ATOM 840 C CA . ILE A 1 112 ? 3.697 -2.857 -17.377 1.00 96.38 112 ILE A CA 1
ATOM 841 C C . ILE A 1 112 ? 2.311 -2.315 -17.018 1.00 96.38 112 ILE A C 1
ATOM 843 O O . ILE A 1 112 ? 1.939 -2.307 -15.848 1.00 96.38 112 ILE A O 1
ATOM 847 N N . LEU A 1 113 ? 1.533 -1.876 -18.012 1.00 96.94 113 LEU A N 1
ATOM 848 C CA . LEU A 1 113 ? 0.180 -1.376 -17.785 1.00 96.94 113 LEU A CA 1
ATOM 849 C C . LEU A 1 113 ? -0.745 -2.467 -17.247 1.00 96.94 113 LEU A C 1
ATOM 851 O O . LEU A 1 113 ? -1.483 -2.195 -16.305 1.00 96.94 113 LEU A O 1
ATOM 855 N N . ARG A 1 114 ? -0.692 -3.685 -17.798 1.00 97.75 114 ARG A N 1
ATOM 856 C CA . ARG A 1 114 ?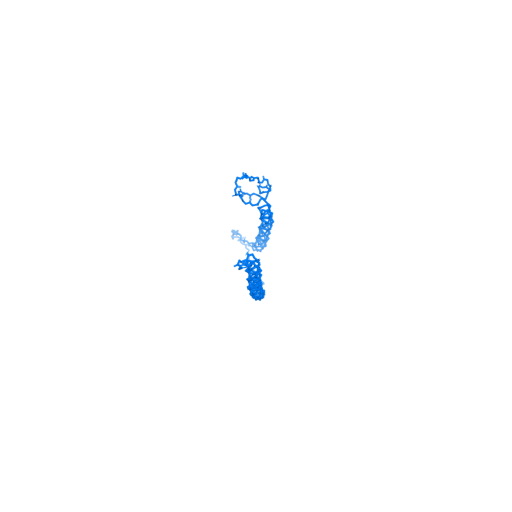 -1.471 -4.818 -17.276 1.00 97.75 114 ARG A CA 1
ATOM 857 C C . ARG A 1 114 ? -1.069 -5.174 -15.854 1.00 97.75 114 ARG A C 1
ATOM 859 O O . ARG A 1 114 ? -1.928 -5.206 -14.990 1.00 97.75 114 ARG A O 1
ATOM 866 N N . GLU A 1 115 ? 0.223 -5.339 -15.588 1.00 96.75 115 GLU A N 1
ATOM 867 C CA . GLU A 1 115 ? 0.706 -5.651 -14.239 1.00 96.75 115 GLU A CA 1
ATOM 868 C C . GLU A 1 115 ? 0.328 -4.565 -13.224 1.00 96.75 115 GLU A C 1
ATOM 870 O O . GLU A 1 115 ? -0.019 -4.869 -12.085 1.00 96.75 115 GLU A O 1
ATOM 875 N N . ALA A 1 116 ? 0.382 -3.291 -13.622 1.00 95.75 116 ALA A N 1
ATOM 876 C CA . ALA A 1 116 ? -0.048 -2.185 -12.775 1.00 95.75 116 ALA A CA 1
ATOM 877 C C . ALA A 1 116 ? -1.564 -2.205 -12.528 1.00 95.75 116 ALA A C 1
ATOM 879 O O . ALA A 1 116 ? -2.000 -1.918 -11.415 1.00 95.75 116 ALA A O 1
ATOM 880 N N . GLN A 1 117 ? -2.362 -2.544 -13.545 1.00 97.06 117 GLN A N 1
ATOM 881 C CA . GLN A 1 117 ? -3.814 -2.689 -13.422 1.00 97.06 117 GLN A CA 1
ATOM 882 C C . GLN A 1 117 ? -4.194 -3.864 -12.520 1.00 97.06 117 GLN A C 1
ATOM 884 O O . GLN A 1 117 ? -5.050 -3.690 -11.656 1.00 97.06 117 GLN A O 1
ATOM 889 N N . ASP A 1 118 ? -3.533 -5.009 -12.674 1.00 97.31 118 ASP A N 1
ATOM 890 C CA . ASP A 1 118 ? -3.767 -6.203 -11.862 1.00 97.31 118 ASP A CA 1
ATOM 891 C C . ASP A 1 118 ? -3.407 -5.927 -10.395 1.00 97.31 118 ASP A C 1
ATOM 893 O O . ASP A 1 118 ? -4.250 -6.080 -9.517 1.00 97.31 118 ASP A O 1
ATOM 897 N N . LYS A 1 119 ? -2.222 -5.356 -10.127 1.00 96.81 119 LYS A N 1
ATOM 898 C CA . LYS A 1 119 ? -1.830 -4.942 -8.766 1.00 96.81 119 LYS A CA 1
ATOM 899 C C . LYS A 1 119 ? -2.798 -3.932 -8.158 1.00 96.81 119 LYS A C 1
ATOM 901 O O . LYS A 1 119 ? -3.100 -4.005 -6.973 1.00 96.81 119 LYS A O 1
ATOM 906 N N . ALA A 1 120 ? -3.279 -2.969 -8.944 1.00 96.50 120 ALA A N 1
ATOM 907 C CA . ALA A 1 120 ? -4.262 -2.006 -8.460 1.00 96.50 120 ALA A CA 1
ATOM 908 C C . ALA A 1 120 ? -5.599 -2.683 -8.121 1.00 96.50 120 ALA A C 1
ATOM 910 O O . ALA A 1 120 ? -6.233 -2.314 -7.133 1.00 96.50 120 ALA A O 1
ATOM 911 N N . ALA A 1 121 ? -6.026 -3.664 -8.919 1.00 97.06 121 ALA A N 1
ATOM 912 C CA . ALA A 1 121 ? -7.229 -4.440 -8.650 1.00 97.06 121 ALA A CA 1
ATOM 913 C C . ALA A 1 121 ? -7.087 -5.268 -7.364 1.00 97.06 121 ALA A C 1
ATOM 915 O O . ALA A 1 121 ? -8.000 -5.230 -6.538 1.00 97.06 121 ALA A O 1
ATOM 916 N N . ASP A 1 122 ? -5.939 -5.919 -7.168 1.00 97.50 122 ASP A N 1
ATOM 917 C CA . ASP A 1 122 ? -5.626 -6.698 -5.966 1.00 97.50 122 ASP A CA 1
ATOM 918 C C . ASP A 1 122 ? -5.623 -5.808 -4.715 1.00 97.50 122 ASP A C 1
ATOM 920 O O . ASP A 1 122 ? -6.360 -6.075 -3.771 1.00 97.50 122 ASP A O 1
ATOM 924 N N . ILE A 1 123 ? -4.927 -4.664 -4.746 1.00 97.25 123 ILE A N 1
ATOM 925 C CA . ILE A 1 123 ? -4.906 -3.703 -3.625 1.00 97.25 123 ILE A CA 1
ATOM 926 C C . ILE A 1 123 ? -6.323 -3.237 -3.258 1.00 97.25 123 ILE A C 1
ATOM 928 O O . ILE A 1 123 ? -6.660 -3.096 -2.082 1.00 97.25 123 ILE A O 1
ATOM 932 N N . ILE A 1 124 ? -7.175 -2.975 -4.253 1.00 97.69 124 ILE A N 1
ATOM 933 C CA . ILE A 1 124 ? -8.562 -2.561 -4.006 1.00 97.69 124 ILE A CA 1
ATOM 934 C C . ILE A 1 124 ? -9.388 -3.714 -3.42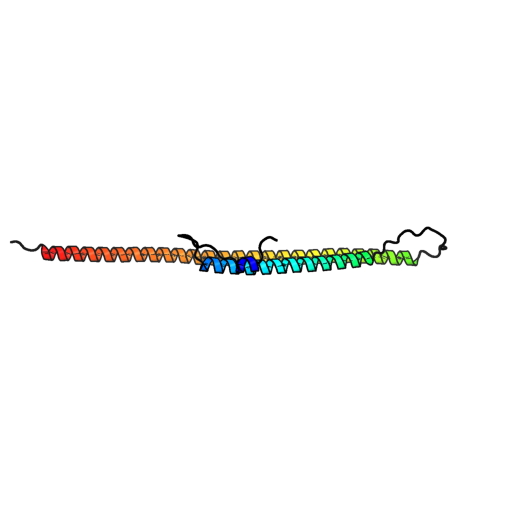3 1.00 97.69 124 ILE A C 1
ATOM 936 O O . ILE A 1 124 ? -10.280 -3.460 -2.609 1.00 97.69 124 ILE A O 1
ATOM 940 N N . ALA A 1 125 ? -9.143 -4.952 -3.850 1.00 97.56 125 ALA A N 1
ATOM 941 C CA . ALA A 1 125 ? -9.815 -6.129 -3.314 1.00 97.56 125 ALA A CA 1
ATOM 942 C C . ALA A 1 125 ? -9.435 -6.352 -1.844 1.00 97.56 125 ALA A C 1
ATOM 944 O O . ALA A 1 125 ? -10.335 -6.407 -1.002 1.00 97.56 125 ALA A O 1
ATOM 945 N N . ASP A 1 126 ? -8.139 -6.341 -1.534 1.00 97.88 126 ASP A N 1
ATOM 946 C CA . ASP A 1 126 ? -7.605 -6.501 -0.179 1.00 97.88 126 ASP A CA 1
ATOM 947 C C . ASP A 1 126 ? -8.131 -5.400 0.751 1.00 97.88 126 ASP A C 1
ATOM 949 O O . ASP A 1 126 ? -8.716 -5.680 1.797 1.00 97.88 126 ASP A O 1
ATOM 953 N N . ALA A 1 127 ? -8.066 -4.134 0.323 1.00 97.25 127 ALA A N 1
ATOM 954 C CA . ALA A 1 127 ? -8.583 -3.010 1.106 1.00 97.25 127 ALA A CA 1
ATOM 955 C C . ALA A 1 127 ? -10.098 -3.114 1.374 1.00 97.25 127 ALA A C 1
ATOM 957 O O . ALA A 1 127 ? -10.593 -2.661 2.410 1.00 97.25 127 ALA A O 1
ATOM 958 N N . ARG A 1 128 ? -10.872 -3.696 0.447 1.00 97.88 128 ARG A N 1
ATOM 959 C CA . ARG A 1 128 ? -12.309 -3.944 0.656 1.00 97.88 128 ARG A CA 1
ATOM 960 C C . ARG A 1 128 ? -12.550 -5.070 1.652 1.00 97.88 128 ARG A C 1
ATOM 962 O O . ARG A 1 128 ? -13.491 -4.963 2.439 1.00 97.88 128 ARG A O 1
ATOM 969 N N . GLU A 1 129 ? -11.738 -6.119 1.620 1.00 98.31 129 GLU A N 1
ATOM 970 C CA . GLU A 1 129 ? -11.813 -7.213 2.585 1.00 98.31 129 GLU A CA 1
ATOM 971 C C . GLU A 1 129 ? -11.444 -6.733 3.994 1.00 98.31 129 GLU A C 1
ATOM 973 O O . GLU A 1 129 ? -12.213 -6.942 4.936 1.00 98.31 129 GLU A O 1
ATOM 978 N N . GLU A 1 130 ? -10.344 -5.994 4.137 1.00 97.69 130 GLU A N 1
ATOM 979 C CA . GLU A 1 130 ? -9.945 -5.367 5.400 1.00 97.69 130 GLU A CA 1
ATOM 980 C C . GLU A 1 130 ? -11.024 -4.422 5.931 1.00 97.69 130 GLU A C 1
ATOM 982 O O . GLU A 1 130 ? -11.403 -4.490 7.100 1.00 97.69 130 GLU A O 1
ATOM 987 N N . LYS A 1 131 ? -11.606 -3.585 5.066 1.00 98.00 131 LYS A N 1
ATOM 988 C CA . LYS A 1 131 ? -12.726 -2.727 5.460 1.00 98.00 131 LYS A CA 1
ATOM 989 C C . LYS A 1 131 ? -13.903 -3.554 5.988 1.00 98.00 131 LYS A C 1
ATOM 991 O O . LYS A 1 131 ? -14.463 -3.216 7.029 1.00 98.00 131 LYS A O 1
ATOM 996 N N . ALA A 1 132 ? -14.279 -4.628 5.297 1.00 97.94 132 ALA A N 1
ATOM 997 C CA . ALA A 1 132 ? -15.402 -5.469 5.702 1.00 97.94 132 ALA A CA 1
ATOM 998 C C . ALA A 1 132 ? -15.137 -6.206 7.026 1.00 97.94 132 ALA A C 1
ATOM 1000 O O . ALA A 1 132 ? -16.056 -6.393 7.827 1.00 97.94 132 ALA A O 1
ATOM 1001 N N . THR A 1 133 ? -13.897 -6.632 7.281 1.00 97.94 133 THR A N 1
ATOM 1002 C CA . THR A 1 133 ? -13.522 -7.248 8.563 1.00 97.94 133 THR A CA 1
ATOM 1003 C C . THR A 1 133 ? -13.502 -6.221 9.694 1.00 97.94 133 THR A C 1
ATOM 1005 O O . THR A 1 133 ? -14.027 -6.502 10.775 1.00 97.94 133 THR A O 1
ATOM 1008 N N . LEU A 1 134 ? -13.001 -5.010 9.441 1.00 98.00 134 LEU A N 1
ATOM 1009 C CA . LEU A 1 134 ? -13.007 -3.919 10.411 1.00 98.00 134 LEU A CA 1
ATOM 1010 C C . LEU A 1 134 ? -14.433 -3.478 10.766 1.00 98.00 134 LEU A C 1
ATOM 1012 O O . LEU A 1 134 ? -14.738 -3.316 11.945 1.00 98.00 134 LEU A O 1
ATOM 1016 N N . GLU A 1 135 ? -15.329 -3.352 9.783 1.00 97.94 135 GLU A N 1
ATOM 1017 C CA . GLU A 1 135 ? -16.745 -3.033 10.015 1.00 97.94 135 GLU A CA 1
ATOM 1018 C C . GLU A 1 135 ? -17.418 -4.078 10.921 1.00 97.94 135 GLU A C 1
ATOM 1020 O O . GLU A 1 135 ? -18.084 -3.713 11.892 1.00 97.94 135 GLU A O 1
ATOM 1025 N N . LYS A 1 136 ? -17.168 -5.374 10.683 1.00 98.31 136 LYS A N 1
ATOM 1026 C CA . LYS A 1 136 ? -17.657 -6.455 11.558 1.00 98.31 136 LYS A CA 1
ATOM 1027 C C . LYS A 1 136 ? -17.072 -6.377 12.969 1.00 98.31 136 LYS A C 1
ATOM 1029 O O . LYS A 1 136 ? -17.787 -6.620 13.939 1.00 98.31 136 LYS A O 1
ATOM 1034 N N . SER A 1 137 ? -15.787 -6.047 13.096 1.00 97.94 137 SER A N 1
ATOM 1035 C CA . SER A 1 137 ? -15.125 -5.878 14.396 1.00 97.94 137 SER A CA 1
ATOM 1036 C C . SER A 1 137 ? -15.742 -4.725 15.190 1.00 97.94 137 SER A C 1
ATOM 1038 O O . SER A 1 137 ? -16.071 -4.889 16.364 1.00 97.94 137 SER A O 1
ATOM 1040 N N . VAL A 1 138 ? -15.990 -3.586 14.537 1.00 98.25 138 VAL A N 1
ATOM 1041 C CA . VAL A 1 138 ? -16.654 -2.423 15.144 1.00 98.25 138 VAL A CA 1
ATOM 1042 C C . VAL A 1 138 ? -18.067 -2.778 15.611 1.00 98.25 138 VAL A C 1
ATOM 1044 O O . VAL A 1 138 ? -18.433 -2.455 16.743 1.00 98.25 138 VAL A O 1
ATOM 1047 N N . GLU A 1 139 ? -18.849 -3.480 14.788 1.00 98.06 139 GLU A N 1
ATOM 1048 C CA . GLU A 1 139 ? -20.194 -3.930 15.162 1.00 98.06 139 GLU A CA 1
ATOM 1049 C C . GLU A 1 139 ? -20.163 -4.878 16.373 1.00 98.06 139 GLU A C 1
ATOM 1051 O O . GLU A 1 139 ? -20.909 -4.683 17.337 1.00 98.06 139 GLU A O 1
ATOM 1056 N N . ALA A 1 140 ? -19.245 -5.849 16.379 1.00 98.00 140 ALA A N 1
ATOM 1057 C CA . ALA A 1 140 ? -19.055 -6.766 17.500 1.00 98.00 140 ALA A CA 1
ATOM 1058 C C . ALA A 1 140 ? -18.639 -6.035 18.788 1.00 98.00 140 ALA A C 1
ATOM 1060 O O . ALA A 1 140 ? -19.150 -6.342 19.867 1.00 98.00 140 ALA A O 1
ATOM 1061 N N . LEU A 1 141 ? -17.758 -5.035 18.688 1.00 98.25 141 LEU A N 1
ATOM 1062 C CA . LEU A 1 141 ? -17.297 -4.248 19.831 1.00 98.25 141 LEU A CA 1
ATOM 1063 C C . LEU A 1 141 ? -18.432 -3.401 20.422 1.00 98.25 141 LEU A C 1
ATOM 1065 O O . LEU A 1 141 ? -18.592 -3.334 21.643 1.00 98.25 141 LEU A O 1
ATOM 1069 N N . HIS A 1 142 ? -19.266 -2.804 19.566 1.00 98.00 142 HIS A N 1
ATOM 1070 C CA . HIS A 1 142 ? -20.471 -2.094 19.994 1.00 98.00 142 HIS A CA 1
ATOM 1071 C C . HIS A 1 142 ? -21.482 -3.023 20.673 1.00 98.00 142 HIS A C 1
ATOM 1073 O O . HIS A 1 142 ? -22.037 -2.656 21.712 1.00 98.00 142 HIS A O 1
ATOM 1079 N N . ALA A 1 143 ? -21.698 -4.223 20.129 1.00 98.06 143 ALA A N 1
ATOM 1080 C CA . ALA A 1 143 ? -22.572 -5.222 20.736 1.00 98.06 143 ALA A CA 1
ATOM 1081 C C . ALA A 1 143 ? -22.060 -5.646 22.123 1.00 98.06 143 ALA A C 1
ATOM 1083 O O . ALA A 1 143 ? -22.816 -5.595 23.096 1.00 98.06 143 ALA A O 1
ATOM 1084 N N . ALA A 1 144 ? -20.766 -5.959 22.240 1.00 97.94 144 ALA A N 1
ATOM 1085 C CA . ALA A 1 144 ? -20.129 -6.325 23.504 1.00 97.94 144 ALA A CA 1
ATOM 1086 C C . ALA A 1 144 ? -20.207 -5.194 24.542 1.00 97.94 144 ALA A C 1
ATOM 1088 O O . ALA A 1 144 ? -20.525 -5.437 25.706 1.00 97.94 144 ALA A O 1
ATOM 1089 N N . ALA A 1 145 ? -19.986 -3.941 24.132 1.00 97.81 145 ALA A N 1
ATOM 1090 C CA . ALA A 1 145 ? -20.137 -2.782 25.010 1.00 97.81 145 ALA A CA 1
ATOM 1091 C C . ALA A 1 145 ? -21.592 -2.603 25.486 1.00 97.81 145 ALA A C 1
ATOM 1093 O O . ALA A 1 145 ? -21.836 -2.297 26.657 1.00 97.81 145 ALA A O 1
ATOM 1094 N N . GLY A 1 146 ? -22.567 -2.818 24.597 1.00 98.25 146 GLY A N 1
ATOM 1095 C CA . GLY A 1 146 ? -23.991 -2.791 24.931 1.00 98.25 146 GLY A CA 1
ATOM 1096 C C . GLY A 1 146 ? -24.379 -3.881 25.932 1.00 98.25 146 GLY A C 1
ATOM 1097 O O . GLY A 1 146 ? -25.078 -3.605 26.912 1.00 98.25 146 GLY A O 1
ATOM 1098 N N . GLU A 1 147 ? -23.882 -5.099 25.729 1.00 98.00 147 GLU A N 1
ATOM 1099 C CA . GLU A 1 147 ? -24.105 -6.229 26.628 1.00 98.00 147 GLU A CA 1
ATOM 1100 C C . GLU A 1 147 ? -23.444 -6.011 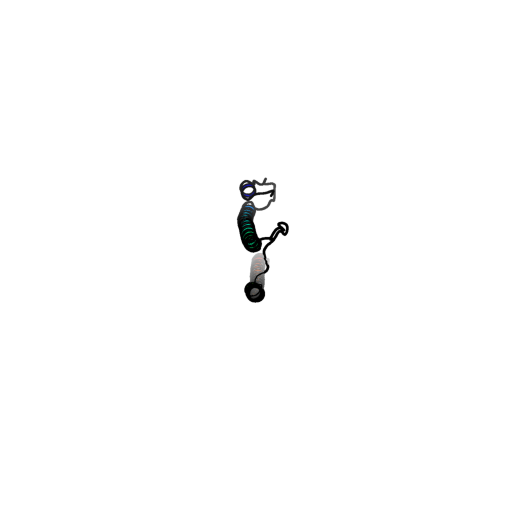27.992 1.00 98.00 147 GLU A C 1
ATOM 1102 O O . GLU A 1 147 ? -24.100 -6.156 29.024 1.00 98.00 147 GLU A O 1
ATOM 1107 N N . PHE A 1 148 ? -22.188 -5.559 28.014 1.00 98.31 148 PHE A N 1
ATOM 1108 C CA . PHE A 1 148 ? -21.492 -5.194 29.244 1.00 98.31 148 PHE A CA 1
ATOM 1109 C C . PHE A 1 148 ? -22.275 -4.144 30.036 1.00 98.31 148 PHE A C 1
ATOM 1111 O O . PHE A 1 148 ? -22.515 -4.322 31.230 1.00 98.31 148 PHE A O 1
ATOM 1118 N N . LYS A 1 149 ? -22.750 -3.082 29.371 1.00 97.81 149 LYS A N 1
ATOM 1119 C CA . LYS A 1 149 ? -23.569 -2.043 30.006 1.00 97.81 149 LYS A CA 1
ATOM 1120 C C . LYS A 1 149 ? -24.851 -2.620 30.606 1.00 97.81 149 LYS A C 1
ATOM 1122 O O . LYS A 1 149 ? -25.193 -2.282 31.738 1.00 97.81 149 LYS A O 1
ATOM 1127 N N . LYS A 1 150 ? -25.564 -3.483 29.877 1.00 98.00 150 LYS A N 1
ATOM 1128 C CA . LYS A 1 150 ? -26.790 -4.133 30.366 1.00 98.00 150 LYS A CA 1
ATOM 1129 C C . LYS A 1 150 ? -26.510 -5.001 31.595 1.00 98.00 150 LYS A C 1
ATOM 1131 O O . LYS A 1 150 ? -27.231 -4.905 32.590 1.00 98.00 150 LYS A O 1
ATOM 1136 N N . ASN A 1 151 ? -25.463 -5.818 31.536 1.00 97.69 151 ASN A N 1
ATOM 1137 C CA . ASN A 1 151 ? -25.069 -6.702 32.630 1.00 97.69 151 ASN A CA 1
ATOM 1138 C C . ASN A 1 151 ? -24.645 -5.895 33.861 1.00 97.69 151 ASN A C 1
ATOM 1140 O O . ASN A 1 151 ? -25.042 -6.217 34.979 1.00 97.69 151 ASN A O 1
ATOM 1144 N N . PHE A 1 152 ? -23.918 -4.796 33.656 1.00 98.00 152 PHE A N 1
ATOM 1145 C CA . PHE A 1 152 ? -23.509 -3.893 34.724 1.00 98.00 152 PHE A CA 1
ATOM 1146 C C . PHE A 1 152 ? -24.699 -3.189 35.387 1.00 98.00 152 PHE A C 1
ATOM 1148 O O . PHE A 1 152 ? -24.786 -3.168 36.611 1.00 98.00 152 PHE A O 1
ATOM 1155 N N . LEU A 1 153 ? -25.653 -2.671 34.607 1.00 97.44 153 LEU A N 1
ATOM 1156 C CA . LEU A 1 153 ? -26.882 -2.082 35.153 1.00 97.44 153 LEU A CA 1
ATOM 1157 C C . LEU A 1 153 ? -27.692 -3.107 35.953 1.00 97.44 153 LEU A C 1
ATOM 1159 O O . LEU A 1 153 ? -28.117 -2.813 37.063 1.00 97.44 153 LEU A O 1
ATOM 1163 N N . THR A 1 154 ? -27.824 -4.328 35.431 1.00 97.50 154 THR A N 1
ATOM 1164 C CA . THR A 1 154 ? -28.514 -5.426 36.127 1.00 97.50 154 THR A CA 1
ATOM 1165 C C . THR A 1 154 ? -27.834 -5.762 37.457 1.00 97.50 154 THR A C 1
ATOM 1167 O O . THR A 1 154 ? -28.506 -5.967 38.467 1.00 97.50 154 THR A O 1
ATOM 1170 N N . LEU A 1 155 ? -26.497 -5.782 37.484 1.00 97.38 155 LEU A N 1
ATOM 1171 C CA . LEU A 1 155 ? -25.729 -5.985 38.710 1.00 97.38 155 LEU A CA 1
ATOM 1172 C C . LEU A 1 155 ? -25.982 -4.859 39.720 1.00 97.38 155 LEU A C 1
ATOM 1174 O O . LEU A 1 155 ? -26.222 -5.142 40.892 1.00 97.38 155 LEU A O 1
ATOM 1178 N N . LEU A 1 156 ? -25.949 -3.599 39.279 1.00 97.25 156 LEU A N 1
ATOM 1179 C CA . LEU A 1 156 ? -26.207 -2.447 40.146 1.00 97.25 156 LEU A CA 1
ATOM 1180 C C . LEU A 1 156 ? -27.632 -2.449 40.707 1.00 97.25 156 LEU A C 1
ATOM 1182 O O . LEU A 1 156 ? -27.802 -2.205 41.900 1.00 97.25 156 LEU A O 1
ATOM 1186 N N . ASP A 1 157 ? -28.637 -2.771 39.893 1.00 96.38 157 ASP A N 1
ATOM 1187 C CA . ASP A 1 157 ? -30.025 -2.898 40.349 1.00 96.38 157 ASP A CA 1
ATOM 1188 C C . ASP A 1 157 ? -30.177 -4.031 41.373 1.00 96.38 157 ASP A C 1
ATOM 1190 O O . ASP A 1 157 ? -30.839 -3.851 42.397 1.00 96.38 157 ASP A O 1
ATOM 1194 N N . GLY A 1 158 ? -29.499 -5.164 41.162 1.00 95.94 158 GLY A N 1
ATOM 1195 C CA . GLY A 1 158 ? -29.451 -6.254 42.138 1.00 95.94 158 GLY A CA 1
ATOM 1196 C C . GLY A 1 158 ? -28.812 -5.834 43.468 1.00 95.94 158 GLY A C 1
ATOM 1197 O O . GLY A 1 158 ? -29.355 -6.119 44.535 1.00 95.94 158 GLY A O 1
ATOM 1198 N N . GLN A 1 159 ? -27.695 -5.098 43.426 1.00 94.50 159 GLN A N 1
ATOM 1199 C CA . GLN A 1 159 ? -27.050 -4.558 44.632 1.00 94.50 159 GLN A CA 1
ATOM 1200 C C . GLN A 1 159 ? -27.937 -3.531 45.347 1.00 94.50 159 GLN A C 1
ATOM 1202 O O . GLN A 1 159 ? -28.025 -3.529 46.575 1.00 94.50 159 GLN A O 1
ATOM 1207 N N . LYS A 1 160 ? -28.642 -2.687 44.589 1.00 94.12 160 LYS A N 1
ATOM 1208 C CA . LYS A 1 160 ? -29.604 -1.729 45.135 1.00 94.12 160 LYS A CA 1
ATOM 1209 C C . LYS A 1 160 ? -30.759 -2.440 45.845 1.00 94.12 160 LYS A C 1
ATOM 1211 O O . LYS A 1 160 ? -31.058 -2.093 46.984 1.00 94.12 160 LYS A O 1
ATOM 1216 N N . GLN A 1 161 ? -31.361 -3.456 45.224 1.00 93.25 161 GLN A N 1
ATOM 1217 C CA . GLN A 1 161 ? -32.430 -4.249 45.843 1.00 93.25 161 GLN A CA 1
ATOM 1218 C C . GLN A 1 161 ? -31.962 -4.953 47.121 1.00 93.25 161 GLN A C 1
ATOM 1220 O O . GLN A 1 161 ? -32.690 -4.974 48.112 1.00 93.25 161 GLN A O 1
ATOM 1225 N N . LEU A 1 162 ? -30.734 -5.485 47.138 1.00 92.44 162 LEU A N 1
ATOM 1226 C CA . LEU A 1 162 ? -30.143 -6.057 48.350 1.00 92.44 162 LEU A CA 1
ATOM 1227 C C . LEU A 1 162 ? -30.024 -5.017 49.466 1.00 92.44 162 LEU A C 1
ATOM 1229 O O . LEU A 1 162 ? -30.419 -5.296 50.597 1.00 92.44 162 LEU A O 1
ATOM 1233 N N . LEU A 1 163 ? -29.532 -3.813 49.168 1.00 89.62 163 LEU A N 1
ATOM 1234 C CA . LEU A 1 163 ? -29.450 -2.732 50.153 1.00 89.62 163 LEU A CA 1
ATOM 1235 C C . LEU A 1 163 ? -30.831 -2.318 50.672 1.00 89.62 163 LEU A C 1
ATOM 1237 O O . LEU A 1 163 ? -31.002 -2.200 51.881 1.00 89.62 163 LEU A O 1
ATOM 1241 N N . GLU A 1 164 ? -31.822 -2.153 49.797 1.00 89.44 164 GLU A N 1
ATOM 1242 C CA . GLU A 1 164 ? -33.195 -1.808 50.191 1.00 89.44 164 GLU A CA 1
ATOM 1243 C C . GLU A 1 164 ? -33.830 -2.907 51.061 1.00 89.44 164 GLU A C 1
ATOM 1245 O O . GLU A 1 164 ? -34.448 -2.609 52.088 1.00 89.44 164 GLU A O 1
ATOM 1250 N N . SER A 1 165 ? -33.608 -4.181 50.719 1.00 85.06 165 SER A N 1
ATOM 1251 C CA . SER A 1 165 ? -34.060 -5.316 51.534 1.00 85.06 165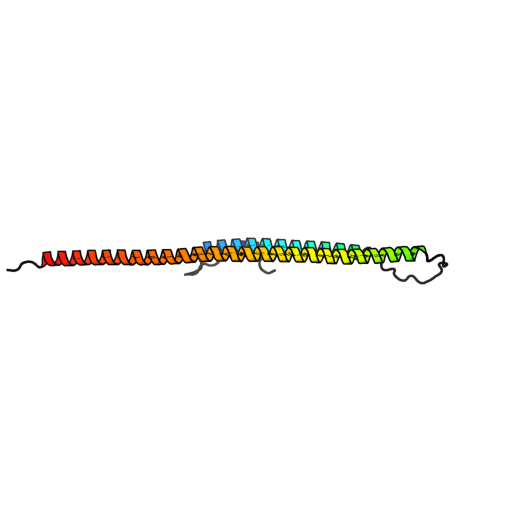 SER A CA 1
ATOM 1252 C C . SER A 1 165 ? -33.381 -5.354 52.910 1.00 85.06 165 SER A C 1
ATOM 1254 O O . SER A 1 165 ? -34.058 -5.522 53.925 1.00 85.06 165 SER A O 1
ATOM 1256 N N . ASN A 1 166 ? -32.073 -5.097 52.979 1.00 74.81 166 ASN A N 1
ATOM 1257 C CA . ASN A 1 166 ? -31.334 -5.030 54.238 1.00 74.81 166 ASN A CA 1
ATOM 1258 C C . ASN A 1 166 ? -31.746 -3.829 55.096 1.00 74.81 166 ASN A C 1
ATOM 1260 O O . ASN A 1 166 ? -31.850 -3.964 56.309 1.00 74.81 166 ASN A O 1
ATOM 1264 N N . VAL A 1 167 ? -32.046 -2.669 54.506 1.00 65.62 167 VAL A N 1
ATOM 1265 C CA . VAL A 1 167 ? -32.588 -1.520 55.251 1.00 65.62 167 VAL A CA 1
ATOM 1266 C C . VAL A 1 167 ? -33.933 -1.879 55.887 1.00 65.62 167 VAL A C 1
ATOM 1268 O O . VAL A 1 167 ? -34.142 -1.550 57.051 1.00 65.62 167 VAL A O 1
ATOM 1271 N N . SER A 1 168 ? -34.796 -2.631 55.192 1.00 61.09 168 SER A N 1
ATOM 1272 C CA . SER A 1 168 ? -36.070 -3.093 55.765 1.00 61.09 168 SER A CA 1
ATOM 1273 C C . SER A 1 168 ? -35.892 -3.985 57.008 1.00 61.09 168 SER A C 1
ATOM 1275 O O . SER A 1 168 ? -36.667 -3.853 57.956 1.00 61.09 168 SER A O 1
ATOM 1277 N N . LEU A 1 169 ? -34.822 -4.797 57.059 1.00 58.72 169 LEU A N 1
ATOM 1278 C CA . LEU A 1 169 ? -34.429 -5.594 58.234 1.00 58.72 169 LEU A CA 1
ATOM 1279 C C . LEU A 1 169 ? -33.973 -4.731 59.423 1.00 58.72 169 LEU A C 1
ATOM 1281 O O . LEU A 1 169 ? -34.129 -5.151 60.565 1.00 58.72 169 LEU A O 1
ATOM 1285 N N . PHE A 1 170 ? -33.444 -3.528 59.182 1.00 61.72 170 PHE A N 1
ATOM 1286 C CA . PHE A 1 170 ? -33.075 -2.579 60.241 1.00 61.72 170 PHE A CA 1
ATOM 1287 C C . PHE A 1 170 ? -34.223 -1.637 60.649 1.00 61.72 170 PHE A C 1
ATOM 1289 O O . PHE A 1 170 ? -34.100 -0.941 61.658 1.00 61.72 170 PHE A O 1
ATOM 1296 N N . THR A 1 171 ? -35.337 -1.600 59.902 1.00 60.56 171 THR A N 1
ATOM 1297 C CA . THR A 1 171 ? -36.459 -0.669 60.147 1.00 60.56 171 THR A CA 1
ATOM 1298 C C . THR A 1 171 ? -37.766 -1.300 60.653 1.00 60.56 171 THR A C 1
ATOM 1300 O O . THR A 1 171 ? -38.721 -0.560 60.885 1.00 60.56 171 THR A O 1
ATOM 1303 N N . GLY A 1 172 ? -37.842 -2.614 60.889 1.00 56.38 172 GLY A N 1
ATOM 1304 C CA . GLY A 1 172 ? -38.933 -3.244 61.663 1.00 56.38 172 GLY A CA 1
ATOM 1305 C C . GLY A 1 172 ? -38.418 -3.715 63.031 1.00 56.38 172 GLY A C 1
ATOM 1306 O O . GLY A 1 172 ? -37.350 -4.302 63.091 1.00 56.38 172 GLY A O 1
ATOM 1307 N N . GLU A 1 173 ? -39.033 -3.493 64.192 1.00 46.81 173 GLU A N 1
ATOM 1308 C CA . GLU A 1 173 ? -40.308 -2.898 64.587 1.00 46.81 173 GLU A CA 1
ATOM 1309 C C . GLU A 1 173 ? -40.070 -2.096 65.886 1.00 46.81 173 GLU A C 1
ATOM 1311 O O . GLU A 1 173 ? -39.519 -2.614 66.856 1.00 46.81 173 GLU A O 1
ATOM 1316 N N . LYS A 1 174 ? -40.514 -0.833 65.943 1.00 47.59 174 LYS A N 1
ATOM 1317 C CA . LYS A 1 174 ? -40.964 -0.228 67.206 1.00 47.59 174 LYS A CA 1
ATOM 1318 C C . LYS A 1 174 ? -42.485 -0.272 67.192 1.00 47.59 174 LYS A C 1
ATOM 1320 O O . LYS A 1 174 ? -43.114 0.615 66.614 1.00 47.59 174 LYS A O 1
ATOM 1325 N N . LYS A 1 175 ? -43.065 -1.291 67.812 1.00 45.44 175 LYS A N 1
ATOM 1326 C CA . LYS A 1 175 ? -44.419 -1.228 68.353 1.00 45.44 175 LYS A CA 1
ATOM 1327 C C . LYS A 1 175 ? -44.479 -1.995 69.658 1.00 45.44 175 LYS A C 1
ATOM 1329 O O . LYS A 1 175 ? -43.897 -3.097 69.701 1.00 45.44 175 LYS A O 1
#

Secondary structure (DSSP, 8-state):
----HHHHHT-PPPP-SS---HHHHHHHHHHHHHHHHHHHHHHHHHHHHHHHHHHHHHHHHHSS---------------TTHHHHHHHHHHHHHHHHHHHHHHHHHHHHHHHHHHHHHHHHHHHHHHHHHHHHHHHHHHHHHHHHHHHHHHHHHHHHHHHHHHHHHHHHHH----

Foldseek 3Di:
DPAALVNLVPDDDDDDDPDDDPVVVVVVSVVVSVVVVVVVVVVVVVVVVVVVVVVVVVVVVVVVDPPDDDDDDDDDQPDPPVVVVVVVVVVVVVVVVVVVVVVVVVVVVVVVVVVVVVVVVVVVVVVVVVVVVVVVVVVVVVVVVVVVVVVVVVVVVVVVVVVVVVVVVVCDDDD

pLDDT: mean 83.38, std 16.7, range [41.31, 98.31]

Sequence (175 aa):
MAITVSDIEEKQFATKGAGYDPYDVDQYLDQICDEMVAMQERIDQLEADLAKARQAAQAAAAAVQPVAPEVVRNVTIEPVAKASETLENILLSAQKLADGAVEDARRKADTILREAQDKAADIIADAREEKATLEKSVEALHAAAGEFKKNFLTLLDGQKQLLESNVSLFTGEKK

Radius of gyration: 40.08 Å; chains: 1; bounding box: 88×24×129 Å